Protein AF-A0A8W8JC43-F1 (afdb_monomer)

Structure (mmCIF, N/CA/C/O backbone):
data_AF-A0A8W8JC43-F1
#
_entry.id   AF-A0A8W8JC43-F1
#
loop_
_atom_site.group_PDB
_atom_site.id
_atom_site.type_symbol
_atom_site.label_atom_id
_atom_site.label_alt_id
_atom_site.label_comp_id
_atom_site.label_asym_id
_atom_site.label_entity_id
_atom_site.label_seq_id
_atom_site.pdbx_PDB_ins_code
_atom_site.Cartn_x
_atom_site.Cartn_y
_atom_site.Cartn_z
_atom_site.occupancy
_atom_site.B_iso_or_equiv
_atom_site.auth_seq_id
_atom_site.auth_comp_id
_atom_site.auth_asym_id
_atom_site.auth_atom_id
_atom_site.pdbx_PDB_model_num
ATOM 1 N N . LYS A 1 1 ? 1.717 -10.715 -4.101 1.00 92.31 1 LYS A N 1
ATOM 2 C CA . LYS A 1 1 ? 2.568 -11.185 -5.225 1.00 92.31 1 LYS A CA 1
ATOM 3 C C . LYS A 1 1 ? 2.520 -10.143 -6.339 1.00 92.31 1 LYS A C 1
ATOM 5 O O . LYS A 1 1 ? 1.445 -9.604 -6.567 1.00 92.31 1 LYS A O 1
ATOM 10 N N . ALA A 1 2 ? 3.644 -9.813 -6.975 1.00 93.75 2 ALA A N 1
ATOM 11 C CA . ALA A 1 2 ? 3.640 -8.903 -8.124 1.00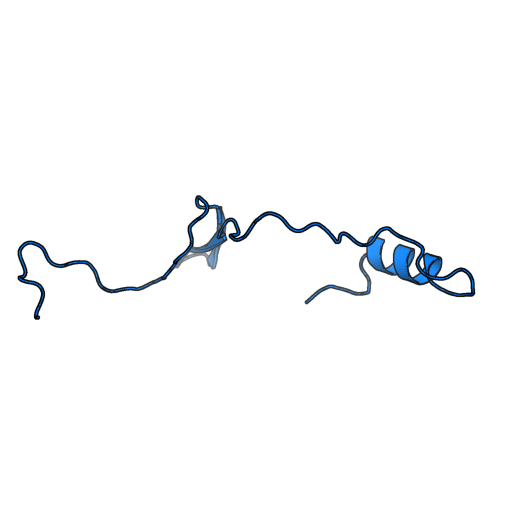 93.75 2 ALA A CA 1
ATOM 12 C C . ALA A 1 2 ? 3.173 -9.649 -9.387 1.00 93.75 2 ALA A C 1
ATOM 14 O O . ALA A 1 2 ? 3.582 -10.789 -9.602 1.00 93.75 2 ALA A O 1
ATOM 15 N N . SER A 1 3 ? 2.313 -9.027 -10.199 1.00 95.81 3 SER A N 1
ATOM 16 C CA . SER A 1 3 ? 1.852 -9.601 -11.472 1.00 95.81 3 SER A CA 1
ATOM 17 C C . SER A 1 3 ? 2.882 -9.370 -12.581 1.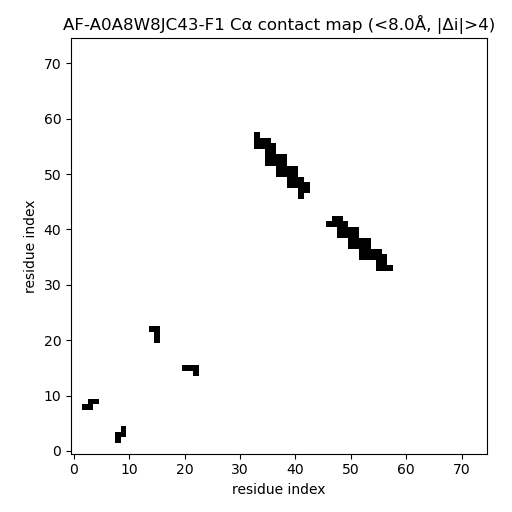00 95.81 3 SER A C 1
ATOM 19 O O . SER A 1 3 ? 3.358 -8.247 -12.751 1.00 95.81 3 SER A O 1
ATOM 21 N N . LEU A 1 4 ? 3.200 -10.416 -13.354 1.00 95.62 4 LEU A N 1
ATOM 22 C CA . LEU A 1 4 ? 4.116 -10.336 -14.503 1.00 95.62 4 LEU A CA 1
ATOM 23 C C . LEU A 1 4 ? 3.467 -9.685 -15.732 1.00 95.62 4 LEU A C 1
ATOM 25 O O . LEU A 1 4 ? 4.143 -9.064 -16.547 1.00 95.62 4 LEU A O 1
ATOM 29 N N . TYR A 1 5 ? 2.142 -9.773 -15.834 1.00 95.50 5 TYR A N 1
ATOM 30 C CA . TYR A 1 5 ? 1.386 -9.320 -17.003 1.00 95.50 5 TYR A CA 1
ATOM 31 C C . TYR A 1 5 ? 1.043 -7.824 -16.967 1.00 95.50 5 TYR A C 1
ATOM 33 O O . TYR A 1 5 ? 0.591 -7.256 -17.967 1.00 95.50 5 TYR A O 1
ATOM 41 N N . ALA A 1 6 ? 1.306 -7.157 -15.836 1.00 97.12 6 ALA A N 1
ATOM 42 C CA . ALA A 1 6 ? 1.159 -5.713 -15.714 1.00 97.12 6 ALA A CA 1
ATOM 43 C C . ALA A 1 6 ? 2.002 -4.993 -16.780 1.00 97.12 6 ALA A C 1
ATOM 45 O O . ALA A 1 6 ? 3.160 -5.338 -17.022 1.00 97.12 6 ALA A O 1
ATOM 46 N N . GLN A 1 7 ? 1.437 -3.956 -17.402 1.00 97.69 7 GLN A N 1
ATOM 47 C CA . GLN A 1 7 ? 2.065 -3.239 -18.520 1.00 97.69 7 GLN A CA 1
ATOM 48 C C . GLN A 1 7 ? 3.495 -2.765 -18.201 1.00 97.69 7 GLN A C 1
ATOM 50 O O . GLN A 1 7 ? 4.388 -2.870 -19.042 1.00 97.69 7 GLN A O 1
ATOM 55 N N . GLY A 1 8 ? 3.732 -2.277 -16.978 1.00 96.94 8 GLY A N 1
ATOM 56 C CA . GLY A 1 8 ? 5.051 -1.818 -16.539 1.00 96.94 8 GLY A CA 1
ATOM 57 C C . GLY A 1 8 ? 6.099 -2.932 -16.493 1.00 96.94 8 GLY A C 1
ATOM 58 O O . GLY A 1 8 ? 7.234 -2.707 -16.910 1.00 96.94 8 GLY A O 1
ATOM 59 N N . LYS A 1 9 ? 5.713 -4.136 -16.055 1.00 97.69 9 LYS A N 1
ATOM 60 C CA . LYS A 1 9 ? 6.606 -5.298 -15.995 1.00 97.69 9 LYS A CA 1
ATOM 61 C C . LYS A 1 9 ? 6.921 -5.820 -17.396 1.00 97.69 9 LYS A C 1
ATOM 63 O O . LYS A 1 9 ? 8.096 -5.920 -17.725 1.00 97.69 9 LYS A O 1
ATOM 68 N N . ARG A 1 10 ? 5.912 -5.966 -18.268 1.00 97.69 10 ARG A N 1
ATOM 69 C CA . ARG A 1 10 ? 6.112 -6.314 -19.692 1.00 97.69 10 ARG A CA 1
ATOM 70 C C . ARG A 1 10 ? 7.082 -5.362 -20.396 1.00 97.69 10 ARG A C 1
ATOM 72 O O . ARG A 1 10 ? 7.979 -5.794 -21.114 1.00 97.69 10 ARG A O 1
ATOM 79 N N . ARG A 1 11 ? 6.929 -4.053 -20.166 1.00 97.88 11 ARG A N 1
ATOM 80 C CA . ARG A 1 11 ? 7.831 -3.032 -20.719 1.00 97.88 11 ARG A CA 1
ATOM 81 C C . ARG A 1 11 ? 9.245 -3.141 -20.148 1.00 97.88 11 ARG A C 1
ATOM 83 O O . ARG A 1 11 ? 10.197 -2.977 -20.902 1.00 97.88 11 ARG A O 1
ATOM 90 N N . TYR A 1 12 ? 9.379 -3.359 -18.838 1.00 97.38 12 TYR A N 1
ATOM 91 C C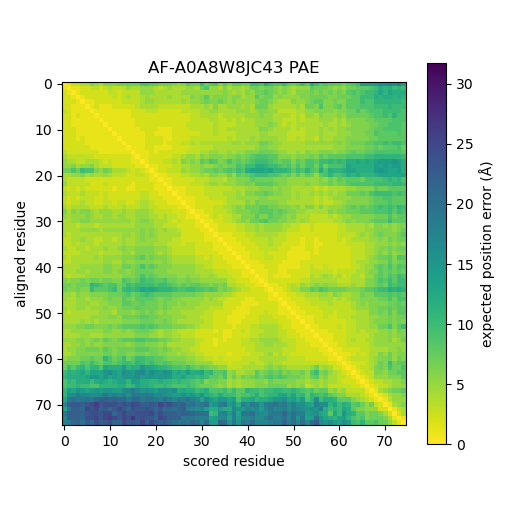A . TYR A 1 12 ? 10.679 -3.512 -18.184 1.00 97.38 12 TYR A CA 1
ATOM 92 C C . TYR A 1 12 ? 11.428 -4.733 -18.718 1.00 97.38 12 TYR A C 1
ATOM 94 O O . TYR A 1 12 ? 12.578 -4.594 -19.110 1.00 97.38 12 TYR A O 1
ATOM 102 N N . ASP A 1 13 ? 10.757 -5.878 -18.823 1.00 97.00 13 ASP A N 1
ATOM 103 C CA . ASP A 1 13 ? 11.365 -7.128 -19.288 1.00 97.00 13 ASP A CA 1
ATOM 104 C C . ASP A 1 13 ? 11.815 -7.030 -20.746 1.00 97.00 13 ASP A C 1
ATOM 106 O O . ASP A 1 13 ? 12.950 -7.376 -21.057 1.00 97.00 13 ASP A O 1
ATOM 110 N N . ARG A 1 14 ? 10.988 -6.436 -21.617 1.00 96.50 14 ARG A N 1
ATOM 111 C CA . ARG A 1 14 ? 11.374 -6.142 -23.006 1.00 96.50 14 ARG A CA 1
ATOM 112 C C . ARG A 1 14 ? 12.531 -5.146 -23.107 1.00 96.50 14 ARG A C 1
ATOM 114 O O . ARG A 1 14 ? 13.308 -5.208 -24.046 1.00 96.50 14 ARG A O 1
ATOM 121 N N . LYS A 1 15 ? 12.631 -4.186 -22.182 1.00 96.81 15 LYS A N 1
ATOM 122 C CA . LYS A 1 15 ? 13.760 -3.243 -22.167 1.00 96.81 15 LYS A CA 1
ATOM 123 C C . LYS A 1 15 ? 15.043 -3.924 -21.687 1.00 96.81 15 LYS A C 1
ATOM 125 O O . LYS A 1 15 ? 16.118 -3.550 -22.127 1.00 96.81 15 LYS A O 1
ATOM 130 N N . GLN A 1 16 ? 14.917 -4.878 -20.773 1.00 97.31 16 GLN A N 1
ATOM 131 C CA . GLN A 1 16 ? 16.034 -5.559 -20.132 1.00 97.31 16 GLN A CA 1
ATOM 132 C C . GLN A 1 16 ? 16.606 -6.717 -20.969 1.00 97.31 16 GLN A C 1
ATOM 134 O O . GLN A 1 16 ? 17.696 -7.192 -20.669 1.00 97.31 16 GLN A O 1
ATOM 139 N N . SER A 1 17 ? 15.888 -7.199 -21.986 1.00 95.50 17 SER A N 1
ATOM 140 C CA . SER A 1 17 ? 16.364 -8.271 -22.866 1.00 95.50 17 SER A CA 1
ATOM 141 C C . SER A 1 17 ? 17.519 -7.822 -23.765 1.00 95.50 17 SER A C 1
ATOM 143 O O . SER A 1 17 ? 17.497 -6.705 -24.278 1.00 95.50 17 SER A O 1
ATOM 145 N N . GLY A 1 18 ? 18.462 -8.727 -24.036 1.00 96.38 18 GLY A N 1
ATOM 146 C CA . GLY A 1 18 ? 19.633 -8.467 -24.876 1.00 96.38 18 GLY A CA 1
ATOM 147 C C . GLY A 1 18 ? 2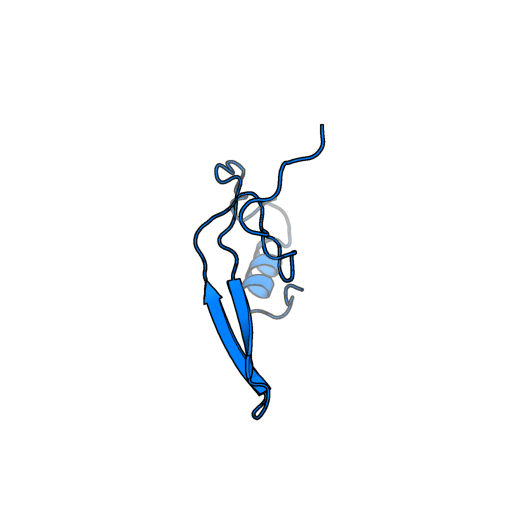0.855 -8.019 -24.070 1.00 96.38 18 GLY A C 1
ATOM 148 O O . GLY A 1 18 ? 20.961 -8.281 -22.873 1.00 96.38 18 GLY A O 1
ATOM 149 N N . PHE A 1 19 ? 21.799 -7.363 -24.741 1.00 94.19 19 PHE A N 1
ATOM 150 C CA . PHE A 1 19 ? 23.029 -6.849 -24.133 1.00 94.19 19 PHE A CA 1
ATOM 151 C C . PHE A 1 19 ? 22.845 -5.403 -23.636 1.00 94.19 19 PHE A C 1
ATOM 153 O O . PHE A 1 19 ? 21.915 -4.712 -24.042 1.00 94.19 19 PHE A O 1
ATOM 160 N N . GLY A 1 20 ? 23.738 -4.932 -22.758 1.00 94.00 20 GLY A N 1
ATOM 161 C CA . GLY A 1 20 ? 23.698 -3.560 -22.217 1.00 94.00 20 GLY A CA 1
ATOM 162 C C . GLY A 1 20 ? 23.381 -3.453 -20.719 1.00 94.00 20 GLY A C 1
ATOM 163 O O . GLY A 1 20 ? 23.332 -2.350 -20.178 1.00 94.00 20 GLY A O 1
ATOM 164 N N . GLY A 1 21 ? 23.217 -4.584 -20.026 1.00 95.88 21 GLY A N 1
ATOM 165 C CA . GLY A 1 21 ? 23.138 -4.635 -18.565 1.00 95.88 21 GLY A CA 1
ATOM 166 C C . GLY A 1 21 ? 21.850 -4.043 -17.980 1.00 95.88 21 GLY A C 1
ATOM 167 O O . GLY A 1 21 ? 20.758 -4.195 -18.519 1.00 95.88 21 GLY A O 1
ATOM 168 N N . GLN A 1 22 ? 21.959 -3.405 -16.813 1.00 96.88 22 GLN A N 1
ATOM 169 C CA . GLN A 1 22 ? 20.804 -2.923 -16.053 1.00 96.88 22 GLN A CA 1
ATOM 170 C C . GLN A 1 22 ? 20.207 -1.633 -16.643 1.00 96.88 22 GLN A C 1
ATOM 172 O O . GLN A 1 22 ? 20.808 -0.567 -16.561 1.00 96.88 22 GLN A O 1
ATOM 177 N N . THR A 1 23 ? 18.967 -1.689 -17.147 1.00 96.31 23 THR A N 1
ATOM 178 C CA . THR A 1 23 ? 18.370 -0.583 -17.932 1.00 96.31 23 THR A CA 1
ATOM 179 C C . THR A 1 23 ? 17.521 0.431 -17.153 1.00 96.31 23 THR A C 1
ATOM 181 O O . THR A 1 23 ? 17.068 1.440 -17.724 1.00 96.31 23 THR A O 1
ATOM 184 N N . LYS A 1 24 ? 17.253 0.180 -15.863 1.00 96.44 24 LYS A N 1
ATOM 185 C CA . LYS A 1 24 ? 16.582 1.117 -14.942 1.00 96.44 24 LYS A CA 1
ATOM 186 C C . LYS A 1 24 ? 17.336 1.228 -13.625 1.00 96.44 24 LYS A C 1
ATOM 188 O O . LYS A 1 24 ? 17.941 0.272 -13.151 1.00 96.44 24 LYS A O 1
ATOM 193 N N . VAL A 1 25 ? 17.237 2.399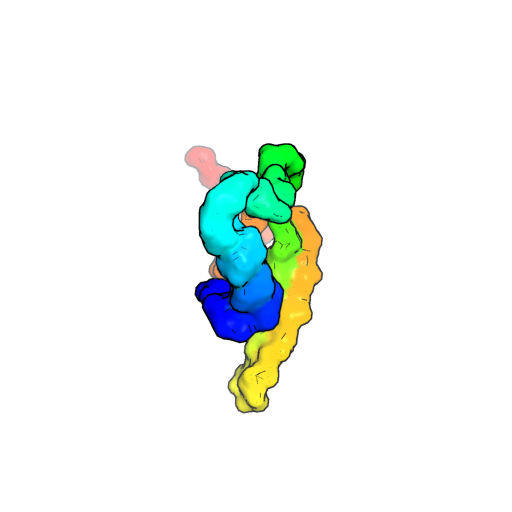 -13.011 1.00 97.00 25 VAL A N 1
ATOM 194 C CA . VAL A 1 25 ? 17.906 2.709 -11.747 1.00 97.00 25 VAL A CA 1
ATOM 195 C C . VAL A 1 25 ? 17.454 1.784 -10.613 1.00 97.00 25 VAL A C 1
ATOM 197 O O . VAL A 1 25 ? 16.263 1.529 -10.433 1.00 97.00 25 VAL A O 1
ATOM 200 N N . ILE A 1 26 ? 18.420 1.304 -9.828 1.00 96.81 26 ILE A N 1
ATOM 201 C CA . ILE A 1 26 ? 18.179 0.549 -8.595 1.00 96.81 26 ILE A CA 1
ATOM 202 C C . ILE A 1 26 ? 18.380 1.504 -7.423 1.00 96.81 26 ILE A C 1
ATOM 204 O O . ILE A 1 26 ? 19.453 2.085 -7.255 1.00 96.81 26 ILE A O 1
ATOM 208 N N . PHE A 1 27 ? 17.353 1.666 -6.594 1.00 96.81 27 PHE A N 1
ATOM 209 C CA . PHE A 1 27 ? 17.440 2.516 -5.414 1.00 96.81 27 PHE A CA 1
ATOM 210 C C . PHE A 1 27 ? 18.271 1.841 -4.310 1.00 96.81 27 PHE A C 1
ATOM 212 O O . PHE A 1 27 ? 17.890 0.783 -3.815 1.00 96.81 27 PHE A O 1
ATOM 219 N N . ARG A 1 28 ? 19.391 2.462 -3.908 1.00 96.69 28 ARG A N 1
ATOM 220 C CA . ARG A 1 28 ? 20.325 1.913 -2.900 1.00 96.69 28 ARG A CA 1
ATOM 221 C C . ARG A 1 28 ? 20.294 2.622 -1.537 1.00 96.69 28 ARG A C 1
ATOM 223 O O . ARG A 1 28 ? 20.699 2.041 -0.539 1.00 96.69 28 ARG A O 1
ATOM 230 N N . LYS A 1 29 ? 19.803 3.863 -1.459 1.00 96.12 29 LYS A N 1
ATOM 231 C CA . LYS A 1 29 ? 19.918 4.722 -0.260 1.00 96.12 29 LYS A CA 1
ATOM 232 C C . LYS A 1 29 ? 18.647 4.718 0.602 1.00 96.12 29 LYS A C 1
ATOM 234 O O . LYS A 1 29 ? 17.914 5.703 0.656 1.00 96.12 29 LYS A O 1
ATOM 239 N N . LYS A 1 30 ? 18.347 3.610 1.286 1.00 95.50 30 LYS A N 1
ATOM 240 C CA . LYS A 1 30 ? 17.157 3.517 2.154 1.00 95.50 30 LYS A CA 1
ATOM 241 C C . LYS A 1 30 ? 17.385 4.200 3.510 1.00 95.50 30 LYS A C 1
ATOM 243 O O . LYS A 1 30 ? 18.111 3.679 4.341 1.00 95.50 30 LYS A O 1
ATOM 248 N N . ALA A 1 31 ? 16.682 5.308 3.760 1.00 96.38 31 ALA A N 1
ATOM 249 C CA . ALA A 1 31 ? 16.772 6.044 5.031 1.00 96.38 31 ALA A CA 1
ATOM 250 C C . ALA A 1 31 ? 15.672 5.699 6.055 1.00 96.38 31 ALA A C 1
ATOM 252 O O . ALA A 1 31 ? 15.874 5.790 7.262 1.00 96.38 31 ALA A O 1
ATOM 253 N N . LYS A 1 32 ? 14.460 5.347 5.605 1.00 95.75 32 LYS A N 1
ATOM 254 C CA . LYS A 1 32 ? 13.330 5.121 6.523 1.00 95.75 32 LYS A CA 1
ATOM 255 C C . LYS A 1 32 ? 13.415 3.730 7.162 1.00 95.75 32 LYS A C 1
ATOM 257 O O . LYS A 1 32 ? 13.389 2.725 6.449 1.00 95.75 32 LYS A O 1
ATOM 262 N N . ILE A 1 33 ? 13.427 3.700 8.496 1.00 96.44 33 ILE A N 1
ATOM 263 C CA . ILE A 1 33 ? 13.457 2.467 9.300 1.00 96.44 33 ILE A CA 1
ATOM 264 C C . ILE A 1 33 ? 12.068 1.836 9.483 1.00 96.44 33 ILE A C 1
A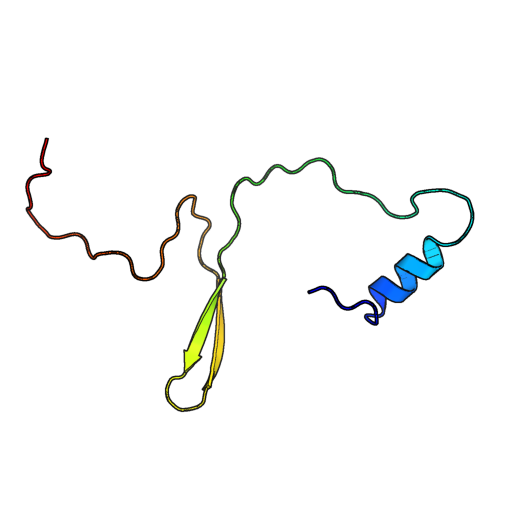TOM 266 O O . ILE A 1 33 ? 11.931 0.619 9.453 1.00 96.44 33 ILE A O 1
ATOM 270 N N . THR A 1 34 ? 11.020 2.657 9.589 1.00 96.75 34 THR A N 1
ATOM 271 C CA . THR A 1 34 ? 9.626 2.218 9.765 1.00 96.75 34 THR A CA 1
ATOM 272 C C . THR A 1 34 ? 8.813 2.409 8.486 1.00 96.75 34 THR A C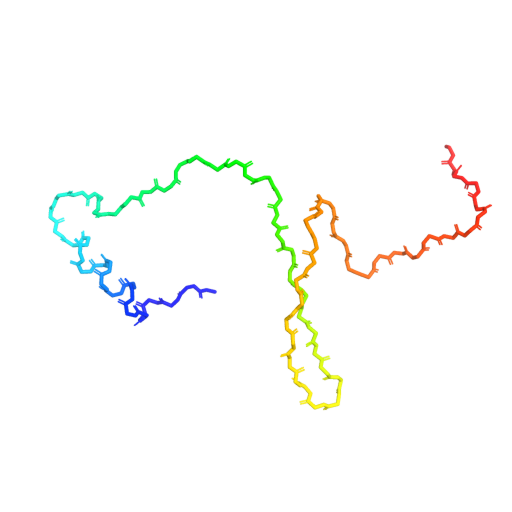 1
ATOM 274 O O . THR A 1 34 ? 9.246 3.065 7.531 1.00 96.75 34 THR A O 1
ATOM 277 N N . ARG A 1 35 ? 7.594 1.868 8.456 1.00 95.62 35 ARG A N 1
ATOM 278 C CA . ARG A 1 35 ? 6.610 2.059 7.380 1.00 95.62 35 ARG A CA 1
ATOM 279 C C . ARG A 1 35 ? 5.322 2.646 7.963 1.00 95.62 35 ARG A C 1
ATOM 281 O O . ARG A 1 35 ? 5.126 2.617 9.173 1.00 95.62 35 ARG A O 1
ATOM 288 N N . LYS A 1 36 ? 4.468 3.222 7.114 1.00 96.88 36 LYS A N 1
ATOM 289 C CA . LYS A 1 36 ? 3.082 3.508 7.509 1.00 96.88 36 LYS A CA 1
ATOM 290 C C . LYS A 1 36 ? 2.326 2.186 7.466 1.00 96.88 36 LYS A C 1
ATOM 292 O O . LYS A 1 36 ? 2.368 1.509 6.440 1.00 96.88 36 LYS A O 1
ATOM 297 N N . ILE A 1 37 ? 1.697 1.821 8.570 1.00 97.00 37 ILE A N 1
ATOM 298 C CA . ILE A 1 37 ? 0.887 0.608 8.646 1.00 97.00 37 ILE A CA 1
ATOM 299 C C . ILE A 1 37 ? -0.504 0.962 8.125 1.00 97.00 37 ILE A C 1
ATOM 301 O O . ILE A 1 37 ? -1.024 2.042 8.412 1.00 97.00 37 ILE A O 1
ATOM 305 N N . VAL A 1 38 ? -1.071 0.083 7.304 1.00 97.31 38 VAL A N 1
ATOM 306 C CA . VAL A 1 38 ? -2.414 0.243 6.746 1.00 97.31 38 VAL A CA 1
ATOM 307 C C . VAL A 1 38 ? -3.271 -0.885 7.288 1.00 97.31 38 VAL A C 1
ATOM 309 O O . VAL A 1 38 ? -2.955 -2.056 7.087 1.00 97.31 38 VAL A O 1
ATOM 312 N N . LEU A 1 39 ? -4.342 -0.525 7.983 1.00 96.81 39 LEU A N 1
ATOM 313 C CA . LEU A 1 39 ? -5.337 -1.455 8.487 1.00 96.81 39 LEU A CA 1
ATOM 314 C C .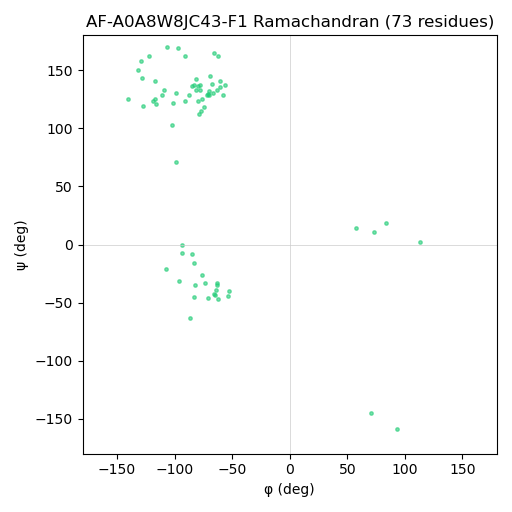 LEU A 1 39 ? -6.327 -1.774 7.374 1.00 96.81 39 LEU A C 1
ATOM 316 O O . LEU A 1 39 ? -6.771 -0.882 6.647 1.00 96.81 39 LEU A O 1
ATOM 320 N N . ARG A 1 40 ? -6.681 -3.050 7.259 1.00 96.12 40 ARG A N 1
ATOM 321 C CA . ARG A 1 40 ? -7.746 -3.528 6.383 1.00 96.12 40 ARG A CA 1
ATOM 322 C C . ARG A 1 40 ? -8.969 -3.798 7.247 1.00 96.12 40 ARG A C 1
ATOM 324 O O . ARG A 1 40 ? -9.009 -4.796 7.954 1.00 96.12 40 ARG A O 1
ATOM 331 N N . LEU A 1 41 ? -9.927 -2.884 7.199 1.00 96.38 41 LEU A N 1
ATOM 332 C CA . LEU A 1 41 ? -11.185 -2.987 7.925 1.00 96.38 41 LEU A CA 1
ATOM 333 C C . LEU A 1 41 ? -12.195 -3.685 7.019 1.00 96.38 41 LEU A C 1
ATOM 335 O O . LEU A 1 41 ? -12.410 -3.230 5.898 1.00 96.38 41 LEU A O 1
ATOM 339 N N . GLU A 1 42 ? -12.778 -4.782 7.482 1.00 97.44 42 GLU A N 1
ATOM 340 C CA . GLU A 1 42 ? -13.845 -5.496 6.781 1.00 97.44 42 GLU A CA 1
ATOM 341 C C . GLU A 1 42 ? -15.153 -5.320 7.557 1.00 97.44 42 GLU A C 1
ATOM 343 O O . GLU A 1 42 ? -15.180 -5.527 8.768 1.00 97.44 42 GLU A O 1
ATOM 348 N N . CYS A 1 43 ? -16.221 -4.903 6.875 1.00 97.25 43 CYS A N 1
ATOM 349 C CA . CYS A 1 43 ? -17.549 -4.831 7.472 1.00 97.25 43 CYS A CA 1
ATOM 350 C C . CYS A 1 43 ? -18.040 -6.247 7.787 1.00 97.25 43 CYS A C 1
ATOM 352 O O . CYS A 1 43 ? -17.996 -7.132 6.931 1.00 97.25 43 CYS A O 1
ATOM 354 N N . THR A 1 44 ? -18.524 -6.459 9.007 1.00 97.44 44 THR A N 1
ATOM 355 C CA . THR A 1 44 ? -19.016 -7.759 9.474 1.00 97.44 44 THR A CA 1
ATOM 356 C C . THR A 1 44 ? -20.231 -8.236 8.683 1.00 97.44 44 THR A C 1
ATOM 358 O O . THR A 1 44 ? -20.315 -9.430 8.395 1.00 97.44 44 THR A O 1
ATOM 361 N N . GLU A 1 45 ? -21.095 -7.308 8.270 1.00 97.69 45 GLU A N 1
ATOM 362 C CA . GLU A 1 45 ? -22.360 -7.566 7.576 1.00 97.69 45 GLU A CA 1
ATOM 363 C C . GLU A 1 45 ? -22.169 -7.676 6.057 1.00 97.69 45 GLU A C 1
ATOM 365 O O . GLU A 1 45 ? -22.345 -8.747 5.484 1.00 97.69 45 GLU A O 1
ATOM 370 N N . CYS A 1 46 ? -21.736 -6.597 5.393 1.00 96.75 46 CYS A N 1
ATOM 371 C CA . CYS A 1 46 ? -21.682 -6.536 3.927 1.00 96.75 46 CYS A CA 1
ATOM 372 C C . CYS A 1 46 ? -20.329 -6.934 3.312 1.00 96.75 46 CYS A C 1
ATOM 374 O O . CYS A 1 46 ? -20.162 -6.877 2.096 1.00 96.75 46 CYS A O 1
ATOM 376 N N . LYS A 1 47 ? -19.328 -7.290 4.134 1.00 96.38 47 LYS A N 1
ATOM 377 C CA . LYS A 1 47 ? -17.959 -7.666 3.709 1.00 96.38 47 LYS A CA 1
ATOM 378 C C . LYS A 1 47 ? -17.211 -6.601 2.899 1.00 96.38 47 LYS A C 1
ATOM 380 O O . LYS A 1 47 ? -16.151 -6.876 2.328 1.00 96.38 47 LYS A O 1
ATOM 385 N N . TYR A 1 48 ? -17.708 -5.364 2.889 1.00 97.38 48 TYR A N 1
ATOM 386 C CA . TYR A 1 48 ? -17.006 -4.230 2.302 1.00 97.38 48 TYR A CA 1
ATOM 387 C C . TYR A 1 48 ? -15.668 -3.994 3.009 1.00 97.38 48 TYR A C 1
ATOM 389 O O . TYR A 1 48 ? -15.570 -4.103 4.231 1.00 97.38 48 TYR A O 1
ATOM 397 N N . ARG A 1 49 ? -14.626 -3.654 2.242 1.00 97.44 49 ARG A N 1
ATOM 398 C CA . ARG A 1 49 ? -13.255 -3.507 2.746 1.00 97.44 49 ARG A CA 1
ATOM 399 C C . ARG A 1 49 ? -12.766 -2.075 2.589 1.00 97.44 49 ARG A C 1
ATOM 401 O O . ARG A 1 49 ? -12.714 -1.555 1.479 1.00 97.44 49 ARG A O 1
ATOM 408 N N . LYS A 1 50 ? -12.316 -1.469 3.688 1.00 97.25 50 LYS A N 1
ATOM 409 C CA . LYS A 1 50 ? -11.717 -0.129 3.724 1.00 97.25 50 LYS A CA 1
ATOM 410 C C . LYS A 1 50 ? -10.268 -0.195 4.194 1.00 97.25 50 LYS A C 1
ATOM 412 O O . LYS A 1 50 ? -9.929 -0.945 5.107 1.00 97.25 50 LYS A O 1
ATOM 417 N N . GLN A 1 51 ? -9.411 0.611 3.576 1.00 97.62 51 GLN A N 1
ATOM 418 C CA . GLN A 1 51 ? -8.020 0.779 3.989 1.00 97.62 51 GLN A CA 1
ATOM 419 C C . GLN A 1 51 ? -7.874 2.045 4.836 1.00 97.62 51 GLN A C 1
ATOM 421 O O . GLN A 1 51 ? -8.330 3.113 4.429 1.00 97.62 51 GLN A O 1
ATOM 426 N N . LEU A 1 52 ? -7.227 1.937 5.999 1.00 96.62 52 LEU A N 1
ATOM 427 C CA . LEU A 1 52 ? -6.946 3.072 6.880 1.00 96.62 52 LEU A CA 1
ATOM 428 C C . LEU A 1 52 ? -5.458 3.122 7.229 1.00 96.62 52 LEU A C 1
ATOM 430 O O . LEU A 1 52 ? -4.927 2.195 7.834 1.00 96.62 52 LEU A O 1
ATOM 434 N N . ALA A 1 53 ? -4.778 4.206 6.862 1.00 97.19 53 ALA A N 1
ATOM 435 C CA . ALA A 1 53 ? -3.364 4.389 7.173 1.00 97.19 53 ALA A CA 1
ATOM 436 C C . ALA A 1 53 ? -3.175 5.051 8.546 1.00 97.19 53 ALA A C 1
ATOM 438 O O . ALA A 1 53 ? -3.725 6.122 8.796 1.00 97.19 53 ALA A O 1
ATOM 439 N N . ILE A 1 54 ? -2.341 4.458 9.404 1.00 96.06 54 ILE A N 1
ATOM 440 C CA . ILE A 1 54 ? -1.938 5.046 10.689 1.00 96.06 54 ILE A CA 1
ATOM 441 C C . ILE A 1 54 ? -0.578 5.758 10.586 1.00 96.06 54 ILE A C 1
ATOM 443 O O . ILE A 1 54 ? 0.149 5.652 9.587 1.00 96.06 54 ILE A O 1
ATOM 447 N N . LYS A 1 55 ? -0.218 6.513 11.633 1.00 96.81 55 LYS A N 1
ATOM 448 C CA . LYS A 1 55 ? 1.117 7.117 11.764 1.00 96.81 55 LYS A CA 1
ATOM 449 C C . LYS A 1 55 ? 2.197 6.024 11.844 1.00 96.81 55 LYS A C 1
ATOM 451 O O . LYS A 1 55 ? 1.920 4.855 12.087 1.00 96.81 55 LYS A O 1
ATOM 456 N N . ARG A 1 56 ? 3.454 6.404 11.604 1.00 97.56 56 ARG A N 1
ATOM 457 C CA . ARG A 1 56 ? 4.592 5.478 11.706 1.00 97.56 56 ARG A CA 1
ATOM 458 C C . ARG A 1 56 ? 4.839 5.138 13.176 1.00 97.56 56 ARG A C 1
ATOM 460 O O . ARG A 1 56 ? 5.020 6.048 13.976 1.00 97.56 56 ARG A O 1
ATOM 467 N N . CYS A 1 57 ? 4.933 3.858 13.494 1.00 96.00 57 CYS A N 1
ATOM 468 C CA . CYS A 1 57 ? 5.368 3.353 14.794 1.00 96.00 57 CYS A CA 1
ATOM 469 C C . CYS A 1 57 ? 6.476 2.306 14.595 1.00 96.00 57 CYS A C 1
ATOM 471 O O . CYS A 1 57 ? 6.637 1.769 13.496 1.00 96.00 57 CYS A O 1
ATOM 473 N N . LYS A 1 58 ? 7.296 2.083 15.631 1.00 96.19 58 LYS A N 1
ATOM 474 C CA . LYS A 1 58 ? 8.345 1.045 15.626 1.00 96.19 58 LYS A CA 1
ATOM 475 C C . LYS A 1 58 ? 7.772 -0.323 15.989 1.00 96.19 58 LYS A C 1
ATOM 477 O O . LYS A 1 58 ? 8.050 -1.296 15.300 1.00 96.19 58 LYS A O 1
ATOM 482 N N . HIS A 1 59 ? 6.941 -0.350 17.026 1.00 94.19 59 HIS A N 1
ATOM 483 C CA . HIS A 1 59 ? 6.211 -1.527 17.475 1.00 94.19 59 HIS A CA 1
ATOM 484 C C . HIS A 1 59 ? 4.732 -1.338 17.147 1.00 94.19 59 HIS A C 1
ATOM 486 O O . HIS A 1 59 ? 4.172 -0.259 17.362 1.00 94.19 59 HIS A O 1
ATOM 492 N N . PHE A 1 60 ? 4.130 -2.370 16.569 1.00 94.75 60 PHE A N 1
ATOM 493 C CA . PHE A 1 60 ? 2.709 -2.430 16.270 1.00 94.75 60 PHE A CA 1
ATOM 494 C C . PHE A 1 60 ? 2.228 -3.838 16.563 1.00 94.75 60 PHE A C 1
ATOM 496 O O . PHE A 1 60 ? 2.763 -4.800 16.018 1.00 94.75 60 PHE A O 1
ATOM 503 N N . GLU A 1 61 ? 1.207 -3.923 17.396 1.00 94.00 61 GLU A N 1
ATOM 504 C CA . GLU A 1 61 ? 0.518 -5.152 17.745 1.00 94.00 61 GLU A CA 1
ATOM 505 C C . GLU A 1 61 ? -0.980 -4.940 17.532 1.00 94.00 61 GLU A C 1
ATOM 507 O O . GLU A 1 61 ? -1.506 -3.844 17.749 1.00 94.00 61 GLU A O 1
ATOM 512 N N . LEU A 1 62 ? -1.664 -5.980 17.064 1.00 93.06 62 LEU A N 1
ATOM 513 C CA . LEU A 1 62 ? -3.110 -5.982 16.886 1.00 93.06 62 LEU A CA 1
ATOM 514 C C . LEU A 1 62 ? -3.684 -7.085 17.774 1.00 93.06 62 LEU A C 1
ATOM 516 O O . LEU A 1 62 ? -3.279 -8.234 17.641 1.00 93.06 62 LEU A O 1
ATOM 520 N N . GLY A 1 63 ? -4.609 -6.728 18.666 1.00 91.75 63 GLY A N 1
ATOM 521 C CA . GLY A 1 63 ? -5.186 -7.672 19.631 1.00 91.75 63 GLY A CA 1
ATOM 522 C C . GLY A 1 63 ? -4.357 -7.889 20.902 1.00 91.75 63 GLY A C 1
ATOM 523 O O . GLY A 1 63 ? -4.575 -8.880 21.586 1.00 91.75 63 GLY A O 1
ATOM 524 N N . GLY A 1 64 ? -3.421 -6.986 21.220 1.00 92.19 64 GLY A N 1
ATOM 525 C CA . GLY A 1 64 ? -2.663 -7.030 22.474 1.00 92.19 64 GLY A CA 1
ATOM 526 C C . GLY A 1 64 ? -3.527 -6.790 23.719 1.00 92.19 64 GLY A C 1
ATOM 527 O O . GLY A 1 64 ? -4.658 -6.296 23.637 1.00 92.19 64 GLY A O 1
ATOM 528 N N . GLU A 1 65 ? -2.976 -7.122 24.887 1.00 89.31 65 GLU A N 1
ATOM 529 C CA . GLU A 1 65 ? -3.673 -6.948 26.158 1.00 89.31 65 GLU A CA 1
ATOM 530 C C . GLU A 1 65 ? -3.879 -5.471 26.503 1.00 89.31 65 GLU A C 1
ATOM 532 O O . GLU A 1 65 ? -2.995 -4.619 26.371 1.00 89.31 65 GLU A O 1
ATOM 537 N N . LYS A 1 66 ? -5.077 -5.155 27.000 1.00 90.38 66 LYS A N 1
ATOM 538 C CA . LYS A 1 66 ? -5.354 -3.820 27.526 1.00 90.38 66 LYS A CA 1
ATOM 539 C C . LYS A 1 66 ? -4.585 -3.637 28.829 1.00 90.38 66 LYS A C 1
ATOM 541 O O . LYS A 1 66 ? -4.720 -4.434 29.754 1.00 90.38 66 LYS A O 1
ATOM 546 N N . LYS A 1 67 ? -3.837 -2.537 28.928 1.00 89.06 67 LYS A N 1
ATOM 547 C CA . LYS A 1 67 ? -3.154 -2.155 30.170 1.00 89.06 67 LYS A CA 1
ATOM 548 C C . LYS A 1 67 ? -4.167 -2.004 31.311 1.00 89.06 67 LYS A C 1
ATOM 550 O O . LYS A 1 67 ? -5.161 -1.290 31.164 1.00 89.06 67 LYS A O 1
ATOM 555 N N . ARG A 1 68 ? -3.904 -2.655 32.448 1.00 89.62 68 ARG A N 1
ATOM 556 C CA . ARG A 1 68 ? -4.708 -2.538 33.676 1.00 89.62 68 ARG A CA 1
ATOM 557 C C . ARG A 1 68 ? -4.304 -1.271 34.441 1.00 89.62 68 ARG A C 1
ATOM 559 O O . ARG A 1 68 ? -3.131 -0.904 34.458 1.00 89.62 68 ARG A O 1
ATOM 566 N N . LYS A 1 69 ? -5.268 -0.574 35.050 1.00 89.56 69 LYS A N 1
ATOM 567 C CA . LYS A 1 69 ? -5.000 0.636 35.851 1.00 89.56 69 LYS A CA 1
ATOM 568 C C . LYS A 1 69 ? -4.508 0.240 37.249 1.00 89.56 69 LYS A C 1
ATOM 570 O O . LYS A 1 69 ? -5.097 -0.646 37.855 1.00 89.56 69 LYS A O 1
ATOM 575 N N . GLY A 1 70 ? -3.471 0.910 37.756 1.00 85.19 70 GLY A N 1
ATOM 576 C CA . GLY A 1 7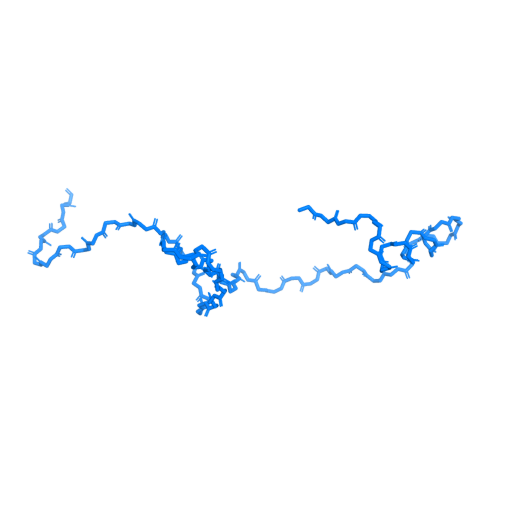0 ? -3.041 0.813 39.161 1.00 85.19 70 GLY A CA 1
ATOM 577 C C . GLY A 1 70 ? -2.341 -0.484 39.579 1.00 85.19 70 GLY A C 1
ATOM 578 O O . GLY A 1 70 ? -2.158 -0.699 40.771 1.00 85.19 70 GLY A O 1
ATOM 579 N N . GLN A 1 71 ? -1.951 -1.355 38.645 1.00 83.56 71 GLN A N 1
ATOM 580 C CA . GLN A 1 71 ? -1.172 -2.541 39.001 1.00 83.56 71 GLN A CA 1
ATOM 581 C C . GLN A 1 71 ? 0.298 -2.192 39.237 1.00 83.56 71 GLN A C 1
ATOM 583 O O . GLN A 1 71 ? 0.917 -1.512 38.416 1.00 83.56 71 GLN A O 1
ATOM 588 N N . MET A 1 72 ? 0.855 -2.705 40.335 1.00 80.56 72 MET A N 1
ATOM 589 C CA . MET A 1 72 ? 2.301 -2.775 40.523 1.00 80.56 72 MET A CA 1
ATOM 590 C C . MET A 1 72 ? 2.900 -3.686 39.454 1.00 80.56 72 MET A C 1
ATOM 592 O O . MET A 1 72 ? 2.403 -4.783 39.198 1.00 80.56 72 MET A O 1
ATOM 596 N N . ILE A 1 73 ? 3.969 -3.210 38.826 1.00 84.12 73 ILE A N 1
ATOM 597 C CA . ILE A 1 73 ? 4.789 -4.022 37.934 1.00 84.12 73 ILE A CA 1
ATOM 598 C C . ILE A 1 73 ? 5.559 -4.998 38.833 1.00 84.12 73 ILE A C 1
ATOM 600 O O . ILE A 1 73 ? 6.135 -4.571 39.833 1.00 84.12 73 ILE A O 1
ATOM 604 N N . MET A 1 74 ? 5.514 -6.296 38.525 1.00 75.50 74 MET A N 1
ATOM 605 C CA . MET A 1 74 ? 6.315 -7.290 39.246 1.00 75.50 74 MET A CA 1
ATOM 606 C C . MET A 1 74 ? 7.794 -7.102 38.893 1.00 75.50 74 MET A C 1
ATOM 608 O O . MET A 1 74 ? 8.118 -6.947 37.714 1.00 75.50 74 MET A O 1
ATOM 612 N N . PHE A 1 75 ? 8.644 -7.082 39.919 1.00 76.19 75 PHE A N 1
ATOM 613 C CA . PHE A 1 75 ? 10.102 -7.037 39.803 1.00 76.19 75 PHE A CA 1
ATOM 614 C C . PHE A 1 75 ? 10.689 -8.445 39.759 1.00 76.19 75 PHE A C 1
ATOM 616 O O . PHE A 1 75 ? 10.103 -9.335 40.419 1.00 76.19 75 PHE A O 1
#

Organism: Magallana gigas (NCBI:txid29159)

Radius of gyration: 22.2 Å; Cα contacts (8 Å, |Δi|>4): 44; chains: 1; bounding box: 46×18×65 Å

Foldseek 3Di:
DDDCPPPVNVVLVVQCPDDDHHDDDDDDDDDDPWDFDWDWDADPPPRDTDIDTDDTDPDDDDPDDDDDPPDDDDD

Secondary structure (DSSP, 8-state):
---SSSHHHHHHHHHHSSSSS--SPPP------S-EEEEEEE-TTT--EEEEEEEE-S---SSPPPPPTTPPPP-

Sequence (75 aa):
KASLYAQGKRRYDRKQSGFGGQTKVIFRKKAKITRKIVLRLECTECKYRKQLAIKRCKHFELGGEKKRKGQMIMF

InterPro domains:
  IPR000552 Large ribosomal subunit protein eL42 [PF00935] (1-63)
  IPR000552 Large ribosomal subunit protein eL42 [PTHR10369] (1-75)
  IPR011332 Zinc-binding ribosomal protein [SSF57829] (1-63)
  IPR053708 Eukaryotic Ribosomal Large Subunit eL42 [G3DSA:3.10.450.80] (1-75)

Nearest PDB structures (foldseek):
  8c3a-assembly2_CJ  TM=9.832E-01  e=3.613E-08  Candida albicans
  7qiw-assembly1_p  TM=9.592E-01  e=1.207E-07  Solanum lycopersicum
  6zj3-assembly1_L4  TM=9.737E-01  e=6.894E-07  Euglena gracilis
  8rxx-assembly1_Lp  TM=9.708E-01  e=1.648E-06  Leishmania major strain Friedlin
  5umd-assembly1_i  TM=9.680E-01  e=2.463E-06  Plasmodium falciparum 3D7

pLDDT: mean 94.55, std 4.68, range [75.5, 97.88]

Mean predicted aligned error: 5.9 Å

Solvent-accessible surface area (backbone atoms only — not comparable to full-atom values): 5433 Å² total; per-residue (Å²): 133,88,68,68,82,42,69,70,45,49,52,49,54,66,64,48,56,79,84,83,64,84,79,66,91,77,92,79,86,83,80,77,88,62,57,68,50,67,47,79,46,64,41,88,82,82,62,50,74,47,82,46,77,51,76,71,51,92,77,85,80,84,89,67,84,79,84,74,85,91,67,81,81,87,130